Protein AF-A0A412EMS8-F1 (afdb_monomer)

Radius of gyration: 21.27 Å; Cα contacts (8 Å, |Δi|>4): 192; chains: 1; bounding box: 48×38×60 Å

Mean predicted aligned error: 9.01 Å

Structure (mmCIF, N/CA/C/O backbone):
data_AF-A0A412EMS8-F1
#
_entry.id   AF-A0A412EMS8-F1
#
loop_
_atom_site.group_PDB
_atom_site.id
_atom_site.type_symbol
_atom_site.label_atom_id
_atom_site.label_alt_id
_atom_site.label_comp_id
_atom_site.label_asym_id
_atom_site.label_entity_id
_atom_site.label_seq_id
_atom_site.pdbx_PDB_ins_code
_atom_site.Cartn_x
_atom_site.Cartn_y
_atom_site.Cartn_z
_atom_site.occupancy
_atom_site.B_iso_or_equiv
_atom_site.auth_seq_id
_atom_site.auth_comp_id
_atom_site.auth_asym_id
_atom_site.auth_atom_id
_atom_site.pdbx_PDB_model_num
ATOM 1 N N . MET A 1 1 ? 1.343 -10.129 -0.121 1.00 66.88 1 MET A N 1
ATOM 2 C CA . MET A 1 1 ? 2.026 -9.091 -0.927 1.00 66.88 1 MET A CA 1
ATOM 3 C C . MET A 1 1 ? 1.633 -9.319 -2.374 1.00 66.88 1 MET A C 1
ATOM 5 O O . MET A 1 1 ? 1.634 -10.471 -2.782 1.00 66.88 1 MET A O 1
ATOM 9 N N . ILE A 1 2 ? 1.224 -8.282 -3.105 1.00 82.44 2 ILE A N 1
ATOM 10 C CA . ILE A 1 2 ? 0.805 -8.421 -4.509 1.00 82.44 2 ILE A CA 1
ATOM 11 C C . ILE A 1 2 ? 2.055 -8.617 -5.365 1.00 82.44 2 ILE A C 1
ATOM 13 O O . ILE A 1 2 ? 2.922 -7.747 -5.360 1.00 82.44 2 ILE A O 1
ATOM 17 N N . ASP A 1 3 ? 2.147 -9.739 -6.074 1.00 87.00 3 ASP A N 1
ATOM 18 C CA . ASP A 1 3 ? 3.220 -9.989 -7.037 1.00 87.00 3 ASP A CA 1
ATOM 19 C C . ASP A 1 3 ? 2.964 -9.197 -8.324 1.00 87.00 3 ASP A C 1
ATOM 21 O O . ASP A 1 3 ? 1.885 -9.296 -8.911 1.00 87.00 3 ASP A O 1
ATOM 25 N N . PHE A 1 4 ? 3.940 -8.396 -8.752 1.00 91.31 4 PHE A N 1
ATOM 26 C CA . PHE A 1 4 ? 3.849 -7.610 -9.987 1.00 91.31 4 PHE A CA 1
ATOM 27 C C . PHE A 1 4 ? 4.306 -8.368 -11.231 1.00 91.31 4 PHE A C 1
ATOM 29 O O . PHE A 1 4 ? 4.101 -7.887 -12.339 1.00 91.31 4 PHE A O 1
ATOM 36 N N . THR A 1 5 ? 4.920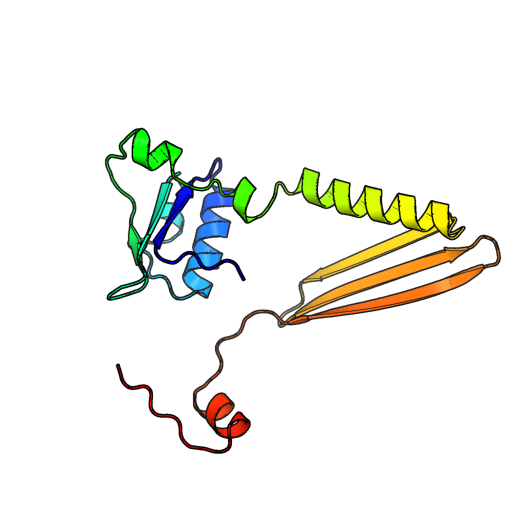 -9.537 -11.078 1.00 90.38 5 THR A N 1
ATOM 37 C CA . THR A 1 5 ? 5.538 -10.276 -12.180 1.00 90.38 5 THR A CA 1
ATOM 38 C C . THR A 1 5 ? 4.563 -10.521 -13.334 1.00 90.38 5 THR A C 1
ATOM 40 O O . THR A 1 5 ? 3.473 -11.056 -13.142 1.00 90.38 5 THR A O 1
ATOM 43 N N . ASN A 1 6 ? 4.974 -10.132 -14.545 1.00 90.69 6 ASN A N 1
ATOM 44 C CA . ASN A 1 6 ? 4.220 -10.277 -15.794 1.00 90.69 6 ASN A CA 1
ATOM 45 C C . ASN A 1 6 ? 2.866 -9.543 -15.810 1.00 90.69 6 ASN A C 1
ATOM 47 O O . ASN A 1 6 ? 1.960 -9.928 -16.548 1.00 90.69 6 ASN A O 1
ATOM 51 N N . LYS A 1 7 ? 2.722 -8.473 -15.017 1.00 93.25 7 LYS A N 1
ATOM 52 C CA . LYS A 1 7 ? 1.537 -7.604 -15.013 1.00 93.25 7 LYS A CA 1
ATOM 53 C C . LYS A 1 7 ? 1.819 -6.268 -15.697 1.00 93.25 7 LYS A C 1
ATOM 55 O O . LYS A 1 7 ? 2.936 -5.751 -15.669 1.00 93.25 7 LYS A O 1
ATOM 60 N N . ALA A 1 8 ? 0.774 -5.689 -16.278 1.00 94.75 8 ALA A N 1
ATOM 61 C CA . ALA A 1 8 ? 0.735 -4.285 -16.662 1.00 94.75 8 ALA A CA 1
ATOM 62 C C . ALA A 1 8 ? -0.122 -3.527 -15.647 1.00 94.75 8 ALA A C 1
ATOM 64 O O . ALA A 1 8 ? -1.221 -3.980 -15.320 1.00 94.75 8 ALA A O 1
ATOM 65 N N . ILE A 1 9 ? 0.395 -2.415 -15.129 1.00 96.19 9 ILE A N 1
ATOM 66 C CA . ILE A 1 9 ? -0.278 -1.610 -14.110 1.00 96.19 9 ILE A CA 1
ATOM 67 C C . ILE A 1 9 ? -0.401 -0.173 -14.599 1.00 96.19 9 ILE A C 1
ATOM 69 O O . ILE A 1 9 ? 0.584 0.410 -15.064 1.00 96.19 9 ILE A O 1
ATOM 73 N N . THR A 1 10 ? -1.598 0.394 -14.470 1.00 95.69 10 THR A N 1
ATOM 74 C CA . THR A 1 10 ? -1.869 1.801 -14.774 1.00 95.69 10 THR A CA 1
ATOM 75 C C . THR A 1 10 ? -2.037 2.633 -13.513 1.00 95.69 10 THR A C 1
ATOM 77 O O . THR A 1 10 ? -2.531 2.157 -12.493 1.00 95.69 10 THR A O 1
ATOM 80 N N . THR A 1 11 ? -1.620 3.893 -13.576 1.00 95.00 11 THR A N 1
ATOM 81 C CA . THR A 1 11 ? -1.758 4.866 -12.486 1.00 95.00 11 THR A CA 1
ATOM 82 C C . THR A 1 11 ? -2.475 6.114 -12.989 1.00 95.00 11 THR A C 1
ATOM 84 O O . THR A 1 11 ? -2.458 6.420 -14.182 1.00 95.00 11 THR A O 1
ATOM 87 N N . LYS A 1 12 ? -3.119 6.845 -12.080 1.00 93.00 12 LYS A N 1
ATOM 88 C CA . LYS A 1 12 ? -3.873 8.077 -12.361 1.00 93.00 12 LYS A CA 1
ATOM 89 C C . LYS A 1 12 ? -3.136 9.338 -11.914 1.00 93.00 12 LYS A C 1
ATOM 91 O O . LYS A 1 12 ? -3.434 10.423 -12.407 1.00 93.00 12 LYS A O 1
ATOM 96 N N . SER A 1 13 ? -2.173 9.214 -11.002 1.00 93.75 13 SER A N 1
ATOM 97 C CA . SER A 1 13 ? -1.432 10.344 -10.435 1.00 93.75 13 SER A CA 1
ATOM 98 C C . SER A 1 13 ? 0.047 10.026 -10.231 1.00 93.75 13 SER A C 1
ATOM 100 O O . SER A 1 13 ? 0.448 8.863 -10.170 1.00 93.75 13 SER A O 1
ATOM 102 N N . ASP A 1 14 ? 0.858 11.074 -10.076 1.00 94.69 14 ASP A N 1
ATOM 103 C CA . ASP A 1 14 ? 2.283 10.928 -9.759 1.00 94.69 14 ASP A CA 1
ATOM 104 C C . ASP A 1 14 ? 2.500 10.247 -8.402 1.00 94.69 14 ASP A C 1
ATOM 106 O O . ASP A 1 14 ? 3.450 9.483 -8.250 1.00 94.69 14 ASP A O 1
ATOM 110 N N . LEU A 1 15 ? 1.591 10.467 -7.444 1.00 91.81 15 LEU A N 1
ATOM 111 C CA . LEU A 1 15 ? 1.625 9.819 -6.133 1.00 91.81 15 LEU A CA 1
ATOM 112 C C . LEU A 1 15 ? 1.457 8.298 -6.255 1.00 91.81 15 LEU A C 1
ATOM 114 O O . LEU A 1 15 ? 2.208 7.544 -5.640 1.00 91.81 15 LEU A O 1
ATOM 118 N N . GLU A 1 16 ? 0.498 7.835 -7.061 1.00 93.88 16 GLU A N 1
ATOM 119 C CA . GLU A 1 16 ? 0.308 6.401 -7.316 1.00 93.88 16 GLU A CA 1
ATOM 120 C C . GLU A 1 16 ? 1.527 5.793 -8.014 1.00 93.88 16 GLU A C 1
ATOM 122 O O . GLU A 1 16 ? 1.992 4.722 -7.623 1.00 93.88 16 GLU A O 1
ATOM 127 N N . SER A 1 17 ? 2.086 6.493 -9.007 1.00 94.56 17 SER A N 1
ATOM 128 C CA . SER A 1 17 ? 3.309 6.063 -9.689 1.00 94.56 17 SER A CA 1
ATOM 129 C C . SER A 1 17 ? 4.491 5.951 -8.729 1.00 94.56 17 SER A C 1
ATOM 131 O O . SER A 1 17 ? 5.191 4.942 -8.740 1.00 94.56 17 SER A O 1
ATOM 133 N N . GLU A 1 18 ? 4.703 6.940 -7.863 1.00 94.50 18 GLU A N 1
ATOM 134 C CA . GLU A 1 18 ? 5.762 6.908 -6.851 1.00 94.50 18 GLU A CA 1
ATOM 135 C C . GLU A 1 18 ? 5.588 5.713 -5.899 1.00 94.50 18 GLU A C 1
ATOM 137 O O . GLU A 1 18 ? 6.517 4.932 -5.676 1.00 94.50 18 GLU A O 1
ATOM 142 N N . GLN A 1 19 ? 4.377 5.511 -5.373 1.00 92.25 19 GLN A N 1
ATOM 143 C CA . GLN A 1 19 ? 4.085 4.396 -4.471 1.00 92.25 19 GLN A CA 1
ATOM 144 C C . GLN A 1 19 ? 4.260 3.035 -5.154 1.00 92.25 19 GLN A C 1
ATOM 146 O O . GLN A 1 19 ? 4.814 2.111 -4.549 1.00 92.25 19 GLN A O 1
ATOM 151 N N . LEU A 1 20 ? 3.824 2.903 -6.408 1.00 94.69 20 LEU A N 1
ATOM 152 C CA . LEU A 1 20 ? 4.003 1.696 -7.206 1.00 94.69 20 LEU A CA 1
ATOM 153 C C . LEU A 1 20 ? 5.491 1.382 -7.412 1.00 94.69 20 LEU A C 1
ATOM 155 O O . LEU A 1 20 ? 5.916 0.250 -7.174 1.00 94.69 20 LEU A O 1
ATOM 159 N N . LEU A 1 21 ? 6.291 2.380 -7.799 1.00 93.56 21 LEU A N 1
ATOM 160 C CA . LEU A 1 21 ? 7.726 2.221 -8.047 1.00 93.56 21 LEU A CA 1
ATOM 161 C C . LEU A 1 21 ? 8.481 1.821 -6.773 1.00 93.56 21 LEU A C 1
ATOM 163 O O . LEU A 1 21 ? 9.273 0.879 -6.813 1.00 93.56 21 LEU A O 1
ATOM 167 N N . LYS A 1 22 ? 8.181 2.436 -5.622 1.00 91.19 22 LYS A N 1
ATOM 168 C CA . LYS A 1 22 ? 8.768 2.038 -4.327 1.00 91.19 22 LYS A CA 1
ATOM 169 C C . LYS A 1 22 ? 8.458 0.582 -3.981 1.00 91.19 22 LYS A C 1
ATOM 171 O O . LYS A 1 22 ? 9.351 -0.163 -3.572 1.00 91.19 22 LYS A O 1
ATOM 176 N N . LYS A 1 23 ? 7.208 0.145 -4.187 1.00 91.00 23 LYS A N 1
ATOM 177 C CA . LYS A 1 23 ? 6.802 -1.257 -3.976 1.00 91.00 23 LYS A CA 1
ATOM 178 C C . LYS A 1 23 ? 7.526 -2.200 -4.939 1.00 91.00 23 LYS A C 1
ATOM 180 O O . LYS A 1 23 ? 7.918 -3.290 -4.534 1.00 91.00 23 LYS A O 1
ATOM 185 N N . ALA A 1 24 ? 7.731 -1.786 -6.186 1.00 91.12 24 ALA A N 1
ATOM 186 C CA . ALA A 1 24 ? 8.426 -2.586 -7.184 1.00 91.12 24 ALA A CA 1
ATOM 187 C C . ALA A 1 24 ? 9.912 -2.768 -6.847 1.00 91.12 24 ALA A C 1
ATOM 189 O O . ALA A 1 24 ? 10.413 -3.893 -6.855 1.00 91.12 24 ALA A O 1
ATOM 190 N N . VAL A 1 25 ? 10.601 -1.690 -6.467 1.00 89.56 25 VAL A N 1
ATOM 191 C CA . VAL A 1 25 ? 12.002 -1.744 -6.020 1.00 89.56 25 VAL A CA 1
ATOM 192 C C . VAL A 1 25 ? 12.146 -2.646 -4.794 1.00 89.56 25 VAL A C 1
ATOM 194 O O . VAL A 1 25 ? 13.049 -3.481 -4.745 1.00 89.56 25 VAL A O 1
ATOM 197 N N . ALA A 1 26 ? 11.216 -2.559 -3.837 1.00 85.56 26 ALA A N 1
ATOM 198 C CA . ALA A 1 26 ? 11.199 -3.443 -2.671 1.00 85.56 26 ALA A CA 1
ATOM 199 C C . ALA A 1 26 ? 11.027 -4.933 -3.041 1.00 85.56 26 ALA A C 1
ATOM 201 O O . ALA A 1 26 ? 11.558 -5.797 -2.347 1.00 85.56 26 ALA A O 1
ATOM 202 N N . GLN A 1 27 ? 10.341 -5.241 -4.149 1.00 85.44 27 GLN A N 1
ATOM 203 C CA . GLN A 1 27 ? 10.207 -6.600 -4.701 1.00 85.44 27 GLN A CA 1
ATOM 204 C C . GLN A 1 27 ? 11.391 -7.043 -5.586 1.00 85.44 27 GLN A C 1
ATOM 206 O O . GLN A 1 27 ? 11.388 -8.170 -6.100 1.00 85.44 27 GLN A O 1
ATOM 211 N N . GLY A 1 28 ? 12.394 -6.178 -5.761 1.00 87.12 28 GLY A N 1
ATOM 212 C CA . GLY A 1 28 ? 13.610 -6.448 -6.526 1.00 87.12 28 GLY A CA 1
ATOM 213 C C . GLY A 1 28 ? 13.542 -6.073 -8.008 1.00 87.12 28 GLY A C 1
ATOM 214 O O . GLY A 1 28 ? 14.394 -6.526 -8.764 1.00 87.12 28 GLY A O 1
ATOM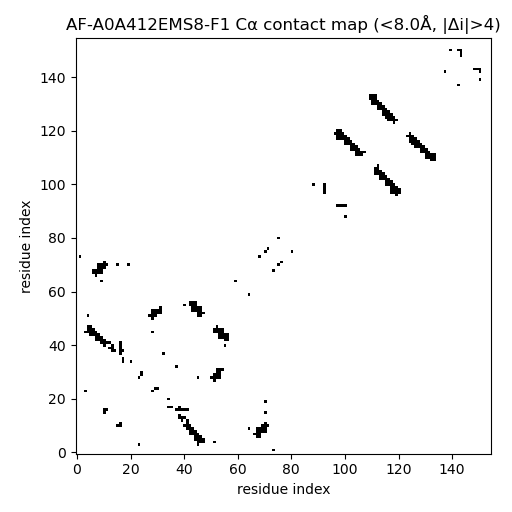 215 N N . PHE A 1 29 ? 12.556 -5.280 -8.443 1.00 91.19 29 PHE A N 1
ATOM 216 C CA . PHE A 1 29 ? 12.513 -4.789 -9.824 1.00 91.19 29 PHE A CA 1
ATOM 217 C C . PHE A 1 29 ? 13.532 -3.669 -10.056 1.00 91.19 29 PHE A C 1
ATOM 219 O O . PHE A 1 29 ? 13.566 -2.680 -9.322 1.00 91.19 29 PHE A O 1
ATOM 226 N N . GLY A 1 30 ? 14.331 -3.811 -11.114 1.00 89.56 30 GLY A N 1
ATOM 227 C CA . GLY A 1 30 ? 15.213 -2.761 -11.610 1.00 89.56 30 GLY A CA 1
ATOM 228 C C . GLY A 1 30 ? 14.433 -1.658 -12.328 1.00 89.56 30 GLY A C 1
ATOM 229 O O . GLY A 1 30 ? 13.551 -1.937 -13.147 1.00 89.56 30 GLY A O 1
ATOM 230 N N . LEU A 1 31 ? 14.773 -0.401 -12.031 1.00 91.62 31 LEU A N 1
ATOM 231 C CA . LEU A 1 31 ? 14.218 0.764 -12.718 1.00 91.62 31 LEU A CA 1
ATOM 232 C C . LEU A 1 31 ? 15.063 1.105 -13.959 1.00 91.62 31 LEU A C 1
ATOM 234 O O . LEU A 1 31 ? 16.286 1.186 -13.843 1.00 91.62 31 LEU A O 1
ATOM 238 N N . PRO A 1 32 ? 14.452 1.376 -15.128 1.00 87.75 32 PRO A N 1
ATOM 239 C CA . PRO A 1 32 ? 15.192 1.733 -16.345 1.00 87.75 32 PRO A CA 1
ATOM 240 C C . PRO A 1 32 ? 15.804 3.144 -16.293 1.00 87.75 32 PRO A C 1
ATOM 242 O O . PRO A 1 32 ? 16.734 3.453 -17.032 1.00 87.75 32 PRO A O 1
ATOM 245 N N . LYS A 1 33 ? 15.260 4.023 -15.444 1.00 88.12 33 LYS A N 1
ATOM 246 C CA . LYS A 1 33 ? 15.743 5.384 -15.166 1.00 88.12 33 LYS A CA 1
ATOM 247 C C . LYS A 1 33 ? 15.515 5.692 -13.685 1.00 88.12 33 LYS A C 1
ATOM 249 O O . LYS A 1 33 ? 14.842 4.933 -12.992 1.00 88.12 33 LYS A O 1
ATOM 254 N N . GLY A 1 34 ? 16.036 6.819 -13.201 1.00 86.69 34 GLY A N 1
ATOM 255 C CA . GLY A 1 34 ? 15.775 7.266 -11.830 1.00 86.69 34 GLY A CA 1
ATOM 256 C C . GLY A 1 34 ? 14.277 7.448 -11.548 1.00 86.69 34 GLY A C 1
ATOM 257 O O . GLY A 1 34 ? 13.542 7.920 -12.413 1.00 86.69 34 GLY A O 1
ATOM 258 N N . GLU A 1 35 ? 13.841 7.120 -10.328 1.00 86.50 35 GLU A N 1
ATOM 259 C CA . GLU A 1 35 ? 12.430 7.111 -9.896 1.00 86.50 35 GLU A CA 1
ATOM 260 C C . GLU A 1 35 ? 11.676 8.398 -10.267 1.00 86.50 35 GLU A C 1
ATOM 262 O O . GLU A 1 35 ? 10.613 8.342 -10.880 1.00 86.50 35 GLU A O 1
ATOM 267 N N . LYS A 1 36 ? 12.281 9.568 -10.019 1.00 88.81 36 LYS A N 1
ATOM 268 C CA . LYS A 1 36 ? 11.696 10.884 -10.342 1.00 88.81 36 LYS A CA 1
ATOM 269 C C . LYS A 1 36 ? 11.427 11.108 -11.830 1.00 88.81 36 LYS A C 1
ATOM 271 O O . LYS A 1 36 ? 10.548 11.886 -12.171 1.00 88.81 36 LYS A O 1
ATOM 276 N N . ALA A 1 37 ? 12.172 10.456 -12.719 1.00 90.50 37 ALA A N 1
ATOM 277 C CA . ALA A 1 37 ? 11.921 10.543 -14.156 1.00 90.50 37 ALA A CA 1
ATOM 278 C C . ALA A 1 37 ? 10.752 9.643 -14.589 1.00 90.50 37 ALA A C 1
ATOM 280 O O . ALA A 1 37 ? 10.242 9.784 -15.699 1.00 90.50 37 ALA A O 1
ATOM 281 N N . LEU A 1 38 ? 10.352 8.696 -13.734 1.00 91.81 38 LEU A N 1
ATOM 282 C CA . LEU A 1 38 ? 9.348 7.691 -14.048 1.00 91.81 38 LEU A CA 1
ATOM 283 C C . LEU A 1 38 ? 7.958 8.030 -13.498 1.00 91.81 38 LEU A C 1
ATOM 285 O O . LEU A 1 38 ? 6.983 7.552 -14.071 1.00 91.81 38 LEU A O 1
ATOM 289 N N . ILE A 1 39 ? 7.852 8.876 -12.464 1.00 93.25 39 ILE A N 1
ATOM 290 C CA . ILE A 1 39 ? 6.573 9.217 -11.809 1.00 93.25 39 ILE A CA 1
ATOM 291 C C . ILE A 1 39 ? 5.521 9.789 -12.767 1.00 93.25 39 ILE A C 1
ATOM 293 O O . ILE A 1 39 ? 4.340 9.501 -12.605 1.00 93.25 39 ILE A O 1
ATOM 297 N N . ALA A 1 40 ? 5.946 10.529 -13.797 1.00 92.44 40 ALA A N 1
ATOM 298 C CA . ALA A 1 40 ? 5.055 11.142 -14.783 1.00 92.44 40 ALA A CA 1
ATOM 299 C C . ALA A 1 40 ? 4.428 10.126 -15.758 1.00 92.44 40 ALA A C 1
ATOM 301 O O . ALA A 1 40 ? 3.491 10.456 -16.483 1.00 92.44 40 ALA A O 1
ATOM 302 N N . ASN A 1 41 ? 4.921 8.883 -15.783 1.00 93.19 41 ASN A N 1
ATOM 303 C CA . ASN A 1 41 ? 4.326 7.824 -16.592 1.00 93.19 41 ASN A CA 1
ATOM 304 C C . ASN A 1 41 ? 3.057 7.287 -15.923 1.00 93.19 41 ASN A C 1
ATOM 306 O O . ASN A 1 41 ? 2.856 7.430 -14.713 1.00 93.19 41 ASN A O 1
ATOM 310 N N . ARG A 1 42 ? 2.190 6.683 -16.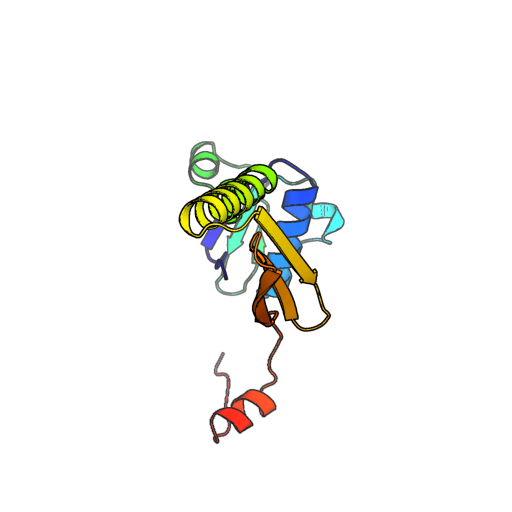738 1.00 93.81 42 ARG A N 1
ATOM 311 C CA . ARG A 1 42 ? 0.878 6.161 -16.318 1.00 93.81 42 ARG A CA 1
ATOM 312 C C . ARG A 1 42 ? 0.689 4.681 -16.604 1.00 93.81 42 ARG A C 1
ATOM 314 O O . ARG A 1 42 ? -0.354 4.131 -16.281 1.00 93.81 42 ARG A O 1
ATOM 321 N N . PHE A 1 43 ? 1.680 4.045 -17.219 1.00 95.19 43 PHE A N 1
ATOM 322 C CA . PHE A 1 43 ? 1.638 2.645 -17.605 1.00 95.19 43 PHE A CA 1
ATOM 323 C C . PHE A 1 43 ? 2.997 2.011 -17.337 1.00 95.19 43 PHE A C 1
ATOM 325 O O . PHE A 1 43 ? 4.027 2.502 -17.805 1.00 95.19 43 PHE A O 1
ATOM 332 N N . PHE A 1 44 ? 2.989 0.910 -16.596 1.00 95.12 44 PHE A N 1
ATOM 333 C CA . PHE A 1 44 ? 4.186 0.196 -16.177 1.00 95.12 44 PHE A CA 1
ATOM 334 C C . PHE A 1 44 ? 4.014 -1.287 -16.483 1.00 95.12 44 PHE A C 1
ATOM 336 O O . PHE A 1 44 ? 3.070 -1.918 -16.008 1.00 95.12 44 PHE A O 1
ATOM 343 N N . ARG A 1 45 ? 4.932 -1.856 -17.266 1.00 94.44 45 ARG A N 1
ATOM 344 C CA . ARG A 1 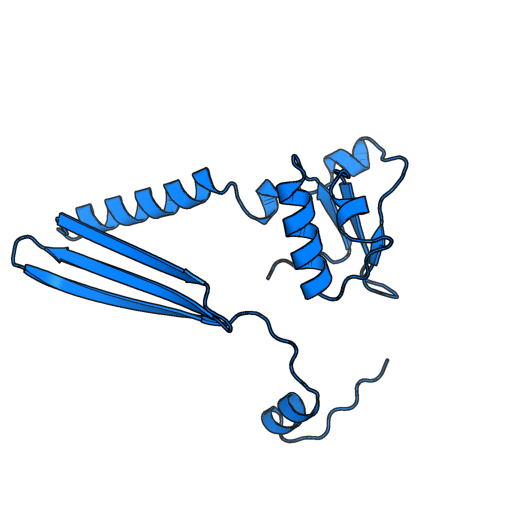45 ? 4.957 -3.292 -17.561 1.00 94.44 45 ARG A CA 1
ATOM 345 C C . ARG A 1 45 ? 6.060 -3.960 -16.759 1.00 94.44 45 ARG A C 1
ATOM 347 O O . ARG A 1 45 ? 7.228 -3.615 -16.899 1.00 94.44 45 ARG A O 1
ATOM 354 N N . PHE A 1 46 ? 5.689 -4.936 -15.949 1.00 94.00 46 PHE A N 1
ATOM 355 C CA . PHE A 1 46 ? 6.600 -5.667 -15.082 1.00 94.00 46 PHE A CA 1
ATOM 356 C C . PHE A 1 46 ? 6.958 -7.000 -15.727 1.00 94.00 46 PHE A C 1
ATOM 358 O O . PHE A 1 46 ? 6.077 -7.804 -16.019 1.00 94.00 46 PHE A O 1
ATOM 365 N N . ILE A 1 47 ? 8.248 -7.250 -15.935 1.00 91.94 47 ILE A N 1
ATOM 366 C CA . ILE A 1 47 ? 8.759 -8.504 -16.502 1.00 91.94 47 ILE A CA 1
ATOM 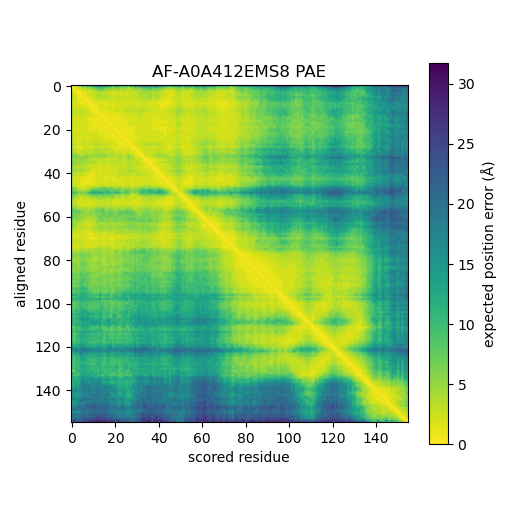367 C C . ILE A 1 47 ? 9.573 -9.216 -15.431 1.00 91.94 47 ILE A C 1
ATOM 369 O O . ILE A 1 47 ? 10.420 -8.585 -14.805 1.00 91.94 47 ILE A O 1
ATOM 373 N N . GLY A 1 48 ? 9.314 -10.508 -15.212 1.00 85.31 48 GLY A N 1
ATOM 374 C CA . GLY A 1 48 ? 10.033 -11.309 -14.212 1.00 85.31 48 GLY A CA 1
ATOM 375 C C . GLY A 1 48 ? 11.261 -12.064 -14.721 1.00 85.31 48 GLY A C 1
ATOM 376 O O . GLY A 1 48 ? 12.098 -12.446 -13.909 1.00 85.31 48 GLY A O 1
ATOM 377 N N . THR A 1 49 ? 11.377 -12.292 -16.033 1.00 78.81 49 THR A N 1
ATOM 378 C CA . THR A 1 49 ? 12.373 -13.201 -16.631 1.00 78.81 49 THR A CA 1
ATOM 379 C C . THR A 1 49 ? 13.030 -12.551 -17.855 1.00 78.81 49 THR A C 1
ATOM 381 O O . THR A 1 49 ? 12.314 -11.944 -18.653 1.00 78.81 49 THR A O 1
ATOM 384 N N . PRO A 1 50 ? 14.360 -12.661 -18.056 1.00 74.69 50 PRO A N 1
ATOM 385 C CA . PRO A 1 50 ? 15.361 -13.304 -17.188 1.00 74.69 50 PRO A CA 1
ATOM 386 C C . PRO A 1 50 ? 15.698 -12.496 -15.923 1.00 74.69 50 PRO A C 1
ATOM 388 O O . PRO A 1 50 ? 16.235 -13.053 -14.973 1.00 74.69 50 PRO A O 1
ATOM 391 N N . TYR A 1 51 ? 15.332 -11.212 -15.877 1.00 80.88 51 TYR A N 1
ATOM 392 C CA . TYR A 1 51 ? 15.532 -10.337 -14.721 1.00 80.88 51 TYR A CA 1
ATOM 393 C C . TYR A 1 51 ? 14.266 -9.536 -14.428 1.00 80.88 51 TYR A C 1
ATOM 395 O O . TYR A 1 51 ? 13.551 -9.138 -15.352 1.00 80.88 51 TYR A O 1
ATOM 403 N N . LYS A 1 52 ? 14.019 -9.253 -13.143 1.00 89.94 52 LYS A N 1
ATOM 404 C CA . LYS A 1 52 ? 12.926 -8.375 -12.715 1.00 89.94 52 LYS A CA 1
ATOM 405 C C . LYS A 1 52 ? 13.184 -6.944 -13.181 1.00 89.94 52 LYS A C 1
ATOM 407 O O . LYS A 1 52 ? 14.039 -6.254 -12.629 1.00 89.94 52 LYS A O 1
ATOM 412 N N . GLN A 1 53 ? 12.423 -6.481 -14.165 1.00 92.00 53 GLN A N 1
ATOM 413 C CA . GLN A 1 53 ? 12.559 -5.139 -14.733 1.00 92.00 53 GLN A CA 1
ATOM 414 C C . GLN A 1 53 ? 11.208 -4.480 -14.999 1.00 92.00 53 GLN A C 1
ATOM 416 O O . GLN A 1 53 ? 10.198 -5.156 -15.214 1.00 92.00 53 GLN A O 1
ATOM 421 N N . ILE A 1 54 ? 11.212 -3.148 -15.000 1.00 93.00 54 ILE A N 1
ATOM 422 C CA . ILE A 1 54 ? 10.062 -2.333 -15.388 1.00 93.00 54 ILE A CA 1
ATOM 423 C C . ILE A 1 54 ? 10.304 -1.775 -16.788 1.00 93.00 54 ILE A C 1
ATOM 425 O O . ILE A 1 54 ? 11.294 -1.087 -17.029 1.00 93.00 54 ILE A O 1
ATOM 429 N N . LEU A 1 55 ? 9.378 -2.037 -17.704 1.00 92.06 55 LEU A N 1
ATOM 430 C CA . LEU A 1 55 ? 9.334 -1.412 -19.016 1.00 92.06 55 LEU A CA 1
ATOM 431 C C . LEU A 1 55 ? 8.297 -0.295 -19.041 1.00 92.06 55 LEU A C 1
ATOM 433 O O . LEU A 1 55 ? 7.192 -0.433 -18.512 1.00 92.06 55 LEU A O 1
ATOM 437 N N . ILE A 1 56 ? 8.657 0.785 -19.729 1.00 91.75 56 ILE A N 1
ATOM 438 C CA . ILE A 1 56 ? 7.761 1.895 -20.044 1.00 91.75 56 ILE A CA 1
ATOM 439 C C . ILE A 1 56 ? 7.676 1.988 -21.568 1.00 91.75 56 ILE A C 1
ATOM 441 O O . ILE A 1 56 ? 8.574 2.560 -22.193 1.00 91.75 56 ILE A O 1
ATOM 445 N N . PRO A 1 57 ? 6.659 1.361 -22.182 1.00 86.50 57 PRO A N 1
ATOM 446 C CA . PRO A 1 57 ? 6.473 1.410 -23.625 1.00 86.50 57 PRO A CA 1
ATOM 447 C C . PRO A 1 57 ? 6.232 2.848 -24.095 1.00 86.50 57 PRO A C 1
ATOM 449 O O . PRO A 1 57 ? 5.458 3.581 -23.486 1.00 86.50 57 PRO A O 1
ATOM 452 N N . ALA A 1 58 ? 6.876 3.243 -25.195 1.00 82.88 58 ALA A N 1
ATOM 453 C CA . ALA A 1 58 ? 6.636 4.544 -25.826 1.00 82.88 58 ALA A CA 1
ATOM 454 C C . ALA A 1 58 ? 5.275 4.600 -26.543 1.00 82.88 58 ALA A C 1
ATOM 456 O O . ALA A 1 58 ? 4.687 5.667 -26.693 1.00 82.88 58 ALA A O 1
ATOM 457 N N . THR A 1 59 ? 4.781 3.442 -26.980 1.00 85.06 59 THR A N 1
ATOM 458 C CA . THR A 1 59 ? 3.488 3.253 -27.635 1.00 85.06 59 THR A CA 1
ATOM 459 C C . THR A 1 59 ? 2.777 2.074 -26.982 1.00 85.06 59 THR A C 1
ATOM 461 O O . THR A 1 59 ? 3.393 1.049 -26.692 1.00 85.06 59 THR A O 1
ATOM 464 N N . ILE A 1 60 ? 1.488 2.245 -26.697 1.00 87.88 60 ILE A N 1
ATOM 465 C CA . ILE A 1 60 ? 0.649 1.257 -26.011 1.00 87.88 60 ILE A CA 1
ATOM 466 C C . ILE A 1 60 ? -0.595 1.075 -26.872 1.00 87.88 60 ILE A C 1
ATOM 468 O O . ILE A 1 60 ? -1.245 2.058 -27.237 1.00 87.88 60 ILE A O 1
ATOM 472 N N . SER A 1 61 ? -0.912 -0.165 -27.240 1.00 88.25 61 SER A N 1
ATOM 473 C CA . SER A 1 61 ? -2.164 -0.439 -27.946 1.00 88.25 61 SER A CA 1
ATOM 474 C C . SER A 1 61 ? -3.359 -0.284 -27.000 1.00 88.25 61 SER A C 1
ATOM 476 O O . SER A 1 61 ? -3.237 -0.480 -25.792 1.00 88.25 61 SER A O 1
ATOM 478 N N . HIS A 1 62 ? -4.539 0.034 -27.539 1.00 84.50 62 HIS A N 1
ATOM 479 C CA . HIS A 1 62 ? -5.751 0.157 -26.715 1.00 84.50 62 HIS A CA 1
ATOM 480 C C . HIS A 1 62 ? -6.061 -1.162 -25.989 1.00 84.50 62 HIS A C 1
ATOM 482 O O . HIS A 1 62 ? -6.341 -1.158 -24.798 1.00 84.50 62 HIS A O 1
ATOM 488 N N . ALA A 1 63 ? -5.872 -2.297 -26.670 1.00 87.12 63 ALA A N 1
ATOM 489 C CA . ALA A 1 63 ? -6.058 -3.621 -26.083 1.00 87.12 63 ALA A CA 1
ATOM 490 C C . ALA A 1 63 ? -5.123 -3.893 -24.888 1.00 87.12 63 ALA A C 1
ATOM 492 O O . ALA A 1 63 ? -5.550 -4.474 -23.894 1.00 87.12 63 ALA A O 1
ATOM 493 N N . GLU A 1 64 ? -3.856 -3.472 -24.957 1.00 85.50 64 GLU A N 1
ATOM 494 C CA . GLU A 1 64 ? -2.920 -3.612 -23.830 1.00 85.50 64 GLU A CA 1
ATOM 495 C C . GLU A 1 64 ? -3.268 -2.685 -22.666 1.00 85.50 64 GLU A C 1
ATOM 497 O O . GLU A 1 64 ? -3.006 -3.030 -21.514 1.00 85.50 64 GLU A O 1
ATOM 502 N N . PHE A 1 65 ? -3.831 -1.512 -22.958 1.00 87.31 65 PHE A N 1
ATOM 503 C CA . PHE A 1 65 ? -4.286 -0.581 -21.935 1.00 87.31 65 PHE A CA 1
ATOM 504 C C . PHE A 1 65 ? -5.519 -1.118 -21.200 1.00 87.31 65 PHE A C 1
ATOM 506 O O . PHE A 1 65 ? -5.540 -1.104 -19.973 1.00 87.31 65 PHE A O 1
ATOM 513 N N . ASP A 1 66 ? -6.486 -1.673 -21.931 1.00 86.38 66 ASP A N 1
ATOM 514 C CA . ASP A 1 66 ? -7.716 -2.244 -21.367 1.00 86.38 66 ASP A CA 1
ATOM 515 C C . ASP A 1 66 ? -7.459 -3.503 -20.523 1.00 86.38 66 ASP A C 1
ATOM 517 O O . ASP A 1 66 ? -8.191 -3.790 -19.579 1.00 86.38 66 ASP A O 1
ATOM 521 N N . GLN A 1 67 ? -6.407 -4.261 -20.842 1.00 89.38 67 GLN A N 1
ATOM 522 C CA . GLN A 1 67 ? -5.988 -5.435 -20.066 1.00 89.38 67 GLN A CA 1
ATOM 523 C C . GLN A 1 67 ? -5.128 -5.082 -18.845 1.00 89.38 67 GLN A C 1
ATOM 525 O O . GLN A 1 67 ? -4.849 -5.955 -18.017 1.00 89.38 67 GLN A O 1
ATOM 530 N N . ALA A 1 68 ? -4.658 -3.838 -18.736 1.00 92.62 68 ALA A N 1
ATOM 531 C CA . ALA A 1 68 ? -3.841 -3.421 -17.611 1.00 92.62 68 ALA A CA 1
ATOM 532 C C . ALA A 1 68 ? -4.690 -3.233 -16.353 1.00 92.62 68 ALA A C 1
ATOM 534 O O . ALA A 1 68 ? -5.824 -2.765 -16.388 1.00 92.62 68 ALA A O 1
ATOM 535 N N . ILE A 1 69 ? -4.107 -3.586 -15.214 1.00 94.88 69 ILE A N 1
ATOM 536 C CA . ILE A 1 69 ? -4.781 -3.501 -13.923 1.00 94.88 69 ILE A CA 1
ATOM 537 C C . ILE A 1 69 ? -4.550 -2.099 -13.366 1.00 94.88 69 ILE A C 1
ATOM 539 O O . ILE A 1 69 ? -3.405 -1.643 -13.318 1.00 94.88 69 ILE A O 1
ATOM 543 N N . SER A 1 70 ? -5.593 -1.404 -12.918 1.00 93.69 70 SER A N 1
ATOM 544 C CA . SER A 1 70 ? -5.377 -0.093 -12.310 1.00 93.69 70 SER A CA 1
ATOM 545 C C . SER A 1 70 ? -4.746 -0.217 -10.921 1.00 93.69 70 SER A C 1
ATOM 547 O O . SER A 1 70 ? -4.958 -1.188 -10.190 1.00 93.69 70 SER A O 1
ATOM 549 N N . TYR A 1 71 ? -3.965 0.787 -10.529 1.00 93.50 71 TYR A N 1
ATOM 550 C CA . TYR A 1 71 ? -3.395 0.881 -9.187 1.00 93.50 71 TYR A CA 1
ATOM 551 C C . TYR A 1 71 ? -4.481 0.793 -8.108 1.00 93.50 71 TYR A C 1
ATOM 553 O O . TYR A 1 71 ? -4.321 0.072 -7.124 1.00 93.50 71 TYR A O 1
ATOM 561 N N . THR A 1 72 ? -5.607 1.477 -8.322 1.00 90.69 72 THR A N 1
ATOM 562 C CA . THR A 1 72 ? -6.756 1.457 -7.413 1.00 90.69 72 THR A CA 1
ATOM 563 C C . THR A 1 72 ? -7.363 0.057 -7.285 1.00 90.69 72 THR A C 1
ATOM 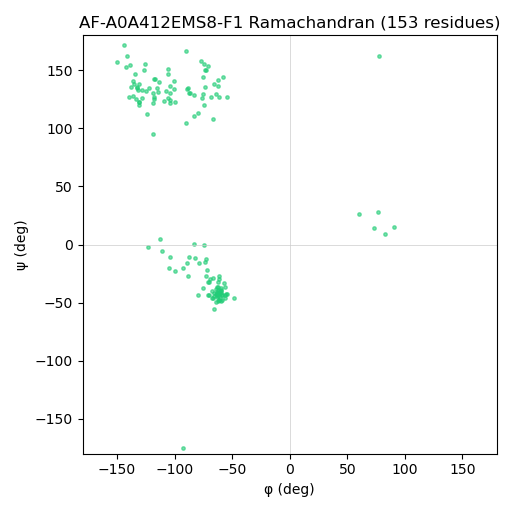565 O O . THR A 1 72 ? -7.742 -0.329 -6.185 1.00 90.69 72 THR A O 1
ATOM 568 N N . ASP A 1 73 ? -7.404 -0.740 -8.356 1.00 90.62 73 ASP A N 1
ATOM 569 C CA . ASP A 1 73 ? -7.915 -2.120 -8.282 1.00 90.62 73 ASP A CA 1
ATOM 570 C C . ASP A 1 73 ? -6.981 -3.040 -7.485 1.00 90.62 73 ASP A C 1
ATOM 572 O O . ASP A 1 73 ? -7.430 -3.993 -6.850 1.00 90.62 73 ASP A O 1
ATOM 576 N N . LEU A 1 74 ? -5.673 -2.760 -7.497 1.00 90.00 74 LEU A N 1
ATOM 577 C CA . LEU A 1 74 ? -4.687 -3.531 -6.740 1.00 90.00 74 LEU A CA 1
ATOM 578 C C . LEU A 1 74 ? -4.646 -3.148 -5.262 1.00 90.00 74 LEU A C 1
ATOM 580 O O . LEU A 1 74 ? -4.529 -4.023 -4.407 1.00 90.00 74 LEU A O 1
ATOM 584 N N . PHE A 1 75 ? -4.681 -1.853 -4.955 1.00 89.12 75 PHE A N 1
ATOM 585 C CA . PHE A 1 75 ? -4.403 -1.351 -3.606 1.00 89.12 75 PHE A CA 1
ATOM 586 C C . PHE A 1 75 ? -5.617 -0.769 -2.888 1.00 89.12 75 PHE A C 1
ATOM 588 O O . PHE A 1 75 ? -5.516 -0.457 -1.703 1.00 89.12 75 PHE A O 1
ATOM 595 N N . GLY A 1 76 ? -6.749 -0.665 -3.578 1.00 89.06 76 GLY A N 1
ATOM 596 C CA . GLY A 1 76 ? -7.922 0.046 -3.100 1.00 89.06 76 GLY A CA 1
ATOM 597 C C . GLY A 1 76 ? -7.772 1.560 -3.232 1.00 89.06 76 GLY A C 1
ATOM 598 O O . GLY A 1 76 ? -6.677 2.110 -3.380 1.00 89.06 76 GLY A O 1
ATOM 599 N N . ASP A 1 77 ? -8.910 2.240 -3.175 1.00 87.69 77 ASP A N 1
ATOM 600 C CA . ASP A 1 77 ? -8.958 3.688 -3.013 1.00 87.69 77 ASP A CA 1
ATOM 601 C C . ASP A 1 77 ? -8.816 4.042 -1.517 1.00 87.69 77 ASP A C 1
ATOM 603 O O . ASP A 1 77 ? -9.562 3.488 -0.704 1.00 87.69 77 ASP A O 1
ATOM 607 N N . PRO A 1 78 ? -7.899 4.949 -1.124 1.00 84.62 78 PRO A N 1
ATOM 608 C CA . PRO A 1 78 ? -7.637 5.240 0.285 1.00 84.62 78 PRO A CA 1
ATOM 609 C C . PRO A 1 78 ? -8.874 5.664 1.085 1.00 84.62 78 PRO A C 1
ATOM 611 O O . PRO A 1 78 ? -9.055 5.212 2.217 1.00 84.62 78 PRO A O 1
ATOM 614 N N . GLU A 1 79 ? -9.732 6.515 0.516 1.00 87.88 79 GLU A N 1
ATOM 615 C CA . GLU A 1 79 ? -10.930 6.999 1.208 1.00 87.88 79 GLU A CA 1
ATOM 616 C C . GLU A 1 79 ? -11.970 5.883 1.342 1.00 87.88 79 GLU A C 1
ATOM 618 O O . GLU A 1 79 ? -12.553 5.683 2.410 1.00 87.88 79 GLU A O 1
ATOM 623 N N . THR A 1 80 ? -12.172 5.120 0.271 1.00 89.94 80 THR A N 1
ATOM 624 C CA . THR A 1 80 ? -13.108 3.997 0.232 1.00 89.94 80 THR A CA 1
ATOM 625 C C . THR A 1 80 ? -12.707 2.906 1.223 1.00 89.94 80 THR A C 1
ATOM 627 O O . THR A 1 80 ? -13.557 2.402 1.960 1.00 89.94 80 THR A O 1
ATOM 630 N N . GLU A 1 81 ? -11.421 2.556 1.288 1.00 89.75 81 GLU A N 1
ATOM 631 C CA . GLU A 1 81 ? -10.912 1.582 2.257 1.00 89.75 81 GLU A CA 1
ATOM 632 C C . GLU A 1 81 ? -11.039 2.096 3.697 1.00 89.75 81 GLU A C 1
ATOM 634 O O . GLU A 1 81 ? -11.505 1.363 4.573 1.00 89.75 81 GLU A O 1
ATOM 639 N N . LEU A 1 82 ? -10.735 3.376 3.951 1.00 89.25 82 LEU A N 1
ATOM 640 C CA . LEU A 1 82 ? -10.931 3.970 5.275 1.00 89.25 82 LEU A CA 1
ATOM 641 C C . LEU A 1 82 ? -12.409 3.949 5.691 1.00 89.25 82 LEU A C 1
ATOM 643 O O . LEU A 1 82 ? -12.730 3.606 6.831 1.00 89.25 82 LEU A O 1
ATOM 647 N N . ARG A 1 83 ? -13.324 4.245 4.764 1.00 93.94 83 ARG A N 1
ATOM 648 C CA . ARG A 1 83 ? -14.767 4.200 5.019 1.00 93.94 83 ARG A CA 1
ATOM 649 C C . ARG A 1 83 ? -15.238 2.792 5.378 1.00 93.94 83 ARG A C 1
ATOM 651 O O . ARG A 1 83 ? -15.994 2.645 6.331 1.00 93.94 83 ARG A O 1
ATOM 658 N N . LYS A 1 84 ? -14.744 1.750 4.698 1.00 93.12 84 LYS A N 1
ATOM 659 C CA . LYS A 1 84 ? -15.051 0.347 5.046 1.00 93.12 84 LYS A CA 1
ATOM 660 C C . LYS A 1 84 ? -14.618 -0.007 6.470 1.00 93.12 84 LYS A C 1
ATOM 662 O O . LYS A 1 84 ? -15.342 -0.727 7.164 1.00 93.12 84 LYS A O 1
ATOM 667 N N . ILE A 1 85 ? -13.458 0.491 6.909 1.00 91.75 85 ILE A N 1
ATOM 668 C CA . ILE A 1 85 ? -12.964 0.292 8.280 1.00 91.75 85 ILE A CA 1
ATOM 669 C C . ILE A 1 85 ? -13.915 0.959 9.276 1.00 91.75 85 ILE A C 1
ATOM 671 O O . ILE A 1 85 ? -14.352 0.305 10.224 1.00 91.75 85 ILE A O 1
ATOM 675 N N . VAL A 1 86 ? -14.278 2.224 9.039 1.00 92.88 86 VAL A N 1
ATOM 676 C CA . VAL A 1 86 ? -15.205 2.975 9.900 1.00 92.88 86 VAL A CA 1
ATOM 677 C C . VAL A 1 86 ? -16.578 2.306 9.948 1.00 92.88 86 VAL A C 1
ATOM 679 O O . VAL A 1 86 ? -17.085 2.049 11.035 1.00 92.88 86 VAL A O 1
ATOM 682 N N . ASP A 1 87 ? -17.146 1.927 8.805 1.00 95.12 87 ASP A N 1
ATOM 683 C CA . ASP A 1 87 ? -18.445 1.252 8.736 1.00 95.12 87 ASP A CA 1
ATOM 684 C C . ASP A 1 87 ? -18.450 -0.062 9.526 1.00 95.12 87 ASP A C 1
ATOM 686 O O . ASP A 1 87 ? -19.401 -0.363 10.254 1.00 95.12 87 ASP A O 1
ATOM 690 N N . SER A 1 88 ? -17.380 -0.850 9.399 1.00 94.31 88 SER A N 1
ATOM 691 C CA . SER A 1 88 ? -17.229 -2.115 10.125 1.00 94.31 88 SER A CA 1
ATOM 692 C C . SER A 1 88 ? -17.114 -1.878 11.632 1.00 94.31 88 SER A C 1
ATOM 694 O 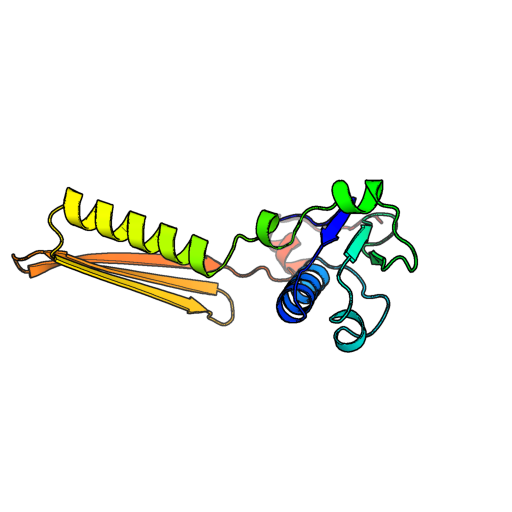O . SER A 1 88 ? -17.803 -2.536 12.413 1.00 94.31 88 SER A O 1
ATOM 696 N N . ALA A 1 89 ? -16.307 -0.894 12.034 1.00 92.81 89 ALA A N 1
ATOM 697 C CA . ALA A 1 89 ? -16.149 -0.459 13.416 1.00 92.81 89 ALA A CA 1
ATOM 698 C C . ALA A 1 89 ? -17.482 0.011 14.028 1.00 92.81 89 ALA A C 1
ATOM 700 O O . ALA A 1 89 ? -17.866 -0.450 15.101 1.00 92.81 89 ALA A O 1
ATOM 701 N N . THR A 1 90 ? -18.242 0.856 13.326 1.00 93.00 90 THR A N 1
ATOM 702 C CA . THR A 1 90 ? -19.543 1.357 13.793 1.00 93.00 90 THR A CA 1
ATOM 703 C C . THR A 1 90 ? -20.573 0.238 13.937 1.00 93.00 90 THR A C 1
ATOM 705 O O . THR A 1 90 ? -21.292 0.190 14.938 1.00 93.00 90 THR A O 1
ATOM 708 N N . ARG A 1 91 ? -20.643 -0.694 12.974 1.00 94.06 91 ARG A N 1
ATOM 709 C CA . ARG A 1 91 ? -21.537 -1.863 13.074 1.00 94.06 91 ARG A CA 1
ATOM 710 C C . ARG A 1 91 ? -21.182 -2.740 14.269 1.00 94.06 91 ARG A C 1
ATOM 712 O O . ARG A 1 91 ? -22.086 -3.168 14.982 1.00 94.06 91 ARG A O 1
ATOM 719 N N . TRP A 1 92 ? -19.891 -2.977 14.497 1.00 93.75 92 TRP A N 1
ATOM 720 C CA . TRP A 1 92 ? -19.409 -3.746 15.641 1.00 93.75 92 TRP A CA 1
ATOM 721 C C . TRP A 1 92 ? -19.781 -3.068 16.969 1.00 93.75 92 TRP A C 1
ATOM 723 O O . TRP A 1 92 ? -20.402 -3.706 17.816 1.00 93.75 92 TRP A O 1
ATOM 733 N N . CYS A 1 93 ? -19.537 -1.761 17.122 1.00 92.44 93 CYS A N 1
ATOM 734 C CA . CYS A 1 93 ? -19.942 -1.018 18.323 1.00 92.44 93 CYS A CA 1
ATOM 735 C C . CY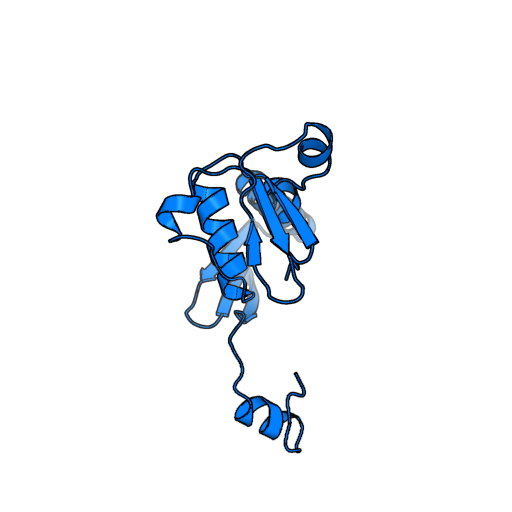S A 1 93 ? -21.444 -1.130 18.602 1.00 92.44 93 CYS A C 1
ATOM 737 O O . CYS A 1 93 ? -21.844 -1.426 19.728 1.00 92.44 93 CYS A O 1
ATOM 739 N N . ARG A 1 94 ? -22.275 -0.961 17.564 1.00 91.94 94 ARG A N 1
ATOM 740 C CA . ARG A 1 94 ? -23.734 -1.090 17.671 1.00 91.94 94 ARG A CA 1
ATOM 741 C C . ARG A 1 94 ? -24.169 -2.497 18.090 1.00 91.94 94 ARG A C 1
ATOM 743 O O . ARG A 1 94 ? -25.127 -2.621 18.845 1.00 91.94 94 ARG A O 1
ATOM 750 N N . ALA A 1 95 ? -23.508 -3.539 17.588 1.00 93.38 95 ALA A N 1
ATOM 751 C CA . ALA A 1 95 ? -23.866 -4.927 17.876 1.00 93.38 95 ALA A CA 1
ATOM 752 C C . ALA A 1 95 ? -23.534 -5.349 19.318 1.00 93.38 95 ALA A C 1
ATOM 754 O O . ALA A 1 95 ? -24.257 -6.164 19.885 1.00 93.38 95 ALA A O 1
ATOM 755 N N . TYR A 1 96 ? -22.470 -4.792 19.904 1.00 91.38 96 TYR A N 1
ATOM 756 C CA . TYR A 1 96 ? -21.955 -5.202 21.218 1.00 91.38 96 TYR A CA 1
ATOM 757 C C . TYR A 1 96 ? -22.103 -4.141 22.323 1.00 91.38 96 TYR A C 1
ATOM 759 O O . TYR A 1 96 ? -21.644 -4.359 23.440 1.00 91.38 96 TYR A O 1
ATOM 767 N N . GLY A 1 97 ? -22.757 -3.007 22.045 1.00 89.12 97 GLY A N 1
ATOM 768 C CA . GLY A 1 97 ? -23.074 -1.990 23.057 1.00 89.12 97 GLY A CA 1
ATOM 769 C C . GLY A 1 97 ? -21.895 -1.100 23.467 1.00 89.12 97 GLY A C 1
ATOM 770 O O . GLY A 1 97 ? -21.859 -0.606 24.594 1.00 89.12 97 GLY A O 1
ATOM 771 N N . TYR A 1 98 ? -20.925 -0.888 22.575 1.00 91.31 98 TYR A N 1
ATOM 772 C CA . TYR A 1 98 ? -19.824 0.049 22.819 1.00 91.31 98 TYR A CA 1
ATOM 773 C C . TYR A 1 98 ? -20.216 1.465 22.396 1.00 91.31 98 TYR A C 1
ATOM 775 O O . TYR A 1 98 ? -20.666 1.688 21.273 1.00 91.31 98 TYR A O 1
ATOM 783 N N . GLU A 1 99 ? -20.001 2.434 23.283 1.00 89.50 99 GLU A N 1
ATOM 784 C CA . GLU A 1 99 ? -20.305 3.849 23.029 1.00 89.50 99 GLU A CA 1
ATOM 785 C C . GLU A 1 99 ? -19.132 4.577 22.372 1.00 89.50 99 GLU A C 1
ATOM 787 O O . GLU A 1 99 ? -19.311 5.558 21.653 1.00 89.50 99 GLU A O 1
ATOM 792 N N . HIS A 1 100 ? -17.915 4.091 22.618 1.00 88.88 100 HIS A N 1
ATOM 793 C CA . HIS A 1 100 ? -16.700 4.685 22.089 1.00 88.88 100 HIS A CA 1
ATOM 794 C C . HIS A 1 100 ? -15.730 3.609 21.608 1.00 88.88 100 HIS A C 1
ATOM 796 O O . HIS A 1 100 ? -15.483 2.628 22.310 1.00 88.88 100 HIS A O 1
ATOM 802 N N . LEU A 1 101 ? -15.146 3.829 20.429 1.00 91.06 101 LEU A N 1
ATOM 803 C CA . LEU A 1 101 ? -14.087 3.009 19.854 1.00 91.06 101 LEU A CA 1
ATOM 804 C C . LEU A 1 101 ? -13.017 3.923 19.260 1.00 91.06 101 LEU A C 1
ATOM 806 O O . LEU A 1 101 ? -13.315 4.796 18.448 1.00 91.06 101 LEU A O 1
ATOM 810 N N . SER A 1 102 ? -11.772 3.685 19.651 1.00 90.25 102 SER A N 1
ATOM 811 C CA . SER A 1 102 ? -10.586 4.326 19.094 1.00 90.25 102 SER A CA 1
ATOM 812 C C . SER A 1 102 ? -9.690 3.267 18.460 1.00 90.25 102 SER A C 1
ATOM 814 O O . SER A 1 102 ? -9.338 2.281 19.110 1.00 90.25 102 SER A O 1
ATOM 816 N N . ILE A 1 103 ? -9.313 3.475 17.199 1.00 89.88 103 ILE A N 1
ATOM 817 C CA . ILE A 1 103 ? -8.366 2.628 16.468 1.00 89.88 103 ILE A CA 1
ATOM 818 C C . ILE A 1 103 ? -7.158 3.483 16.100 1.00 89.88 103 ILE A C 1
ATOM 820 O O . ILE A 1 103 ? -7.293 4.521 15.458 1.00 89.88 103 ILE A O 1
ATOM 824 N N . PHE A 1 104 ? -5.975 3.024 16.488 1.00 88.44 104 PHE A N 1
ATOM 825 C CA . PHE A 1 104 ? -4.697 3.628 16.139 1.00 88.44 104 PHE A CA 1
ATOM 826 C C . PHE A 1 104 ? -3.912 2.647 15.286 1.00 88.44 104 PHE A C 1
ATOM 828 O O . PHE A 1 104 ? -3.808 1.477 15.646 1.00 88.44 104 PHE A O 1
ATOM 835 N N . ALA A 1 105 ? -3.322 3.122 14.197 1.00 89.50 105 ALA A N 1
ATOM 836 C CA . ALA A 1 105 ? -2.362 2.366 13.410 1.00 89.50 105 ALA A CA 1
ATOM 837 C C . ALA A 1 105 ? -1.145 3.254 13.163 1.00 89.50 105 ALA A C 1
ATOM 839 O O . ALA A 1 105 ? -1.276 4.357 12.640 1.00 89.50 105 ALA A O 1
ATOM 840 N N . ASN A 1 106 ? 0.029 2.782 13.572 1.00 89.31 106 ASN A N 1
ATOM 841 C CA . ASN A 1 106 ? 1.281 3.514 13.460 1.00 89.31 106 ASN A CA 1
ATOM 842 C C . ASN A 1 106 ? 2.285 2.710 12.646 1.00 89.31 106 ASN A C 1
ATOM 844 O O . ASN A 1 106 ? 2.496 1.515 12.884 1.00 89.31 106 ASN A O 1
ATOM 848 N N . GLU A 1 107 ? 2.945 3.394 11.720 1.00 86.31 107 GLU A N 1
ATOM 849 C CA . GLU A 1 107 ? 4.109 2.864 11.030 1.00 86.31 107 GLU A CA 1
ATOM 850 C C . GLU A 1 107 ? 5.344 2.996 11.932 1.00 86.31 107 GLU A C 1
ATOM 852 O O . GLU A 1 107 ? 5.793 4.096 12.242 1.00 86.31 107 GLU A O 1
ATOM 857 N N . GLY A 1 108 ? 5.889 1.862 12.374 1.00 85.06 108 GLY A N 1
ATOM 858 C CA . GLY A 1 108 ? 7.191 1.785 13.033 1.00 85.06 108 GLY A CA 1
ATOM 859 C C . GLY A 1 108 ? 8.313 1.501 12.033 1.00 85.06 108 GLY A C 1
ATOM 860 O O . GLY A 1 108 ? 8.080 1.417 10.828 1.00 85.06 108 GLY A O 1
ATOM 861 N N . ILE A 1 109 ? 9.538 1.314 12.528 1.00 80.88 109 ILE A N 1
ATOM 862 C CA . ILE A 1 109 ? 10.709 1.029 11.680 1.00 80.88 109 ILE A CA 1
ATOM 863 C C . ILE A 1 109 ? 10.551 -0.339 10.998 1.00 80.88 109 ILE A C 1
ATOM 865 O O . ILE A 1 109 ? 10.518 -0.409 9.772 1.00 80.88 109 ILE A O 1
ATOM 869 N N . ASP A 1 110 ? 10.341 -1.396 11.788 1.00 81.62 110 ASP A N 1
ATOM 870 C CA . ASP A 1 110 ? 10.319 -2.786 11.302 1.00 81.62 110 ASP A CA 1
ATOM 871 C C . ASP A 1 110 ? 8.915 -3.395 11.193 1.00 81.62 110 ASP A C 1
ATOM 873 O O . ASP A 1 110 ? 8.740 -4.482 10.642 1.00 81.62 110 ASP A O 1
ATOM 877 N N . LYS A 1 111 ? 7.896 -2.719 11.733 1.00 87.12 111 LYS A N 1
ATOM 878 C CA . LYS A 1 111 ? 6.518 -3.220 11.786 1.00 87.12 111 LYS A CA 1
ATOM 879 C C . LYS A 1 111 ? 5.491 -2.099 11.752 1.00 87.12 111 LYS A C 1
ATOM 881 O O . LYS A 1 111 ? 5.780 -0.970 12.141 1.00 87.12 111 LYS A O 1
ATOM 886 N N . PHE A 1 112 ? 4.281 -2.432 11.333 1.00 88.94 112 PHE A N 1
ATOM 887 C CA . PHE A 1 112 ? 3.082 -1.651 11.605 1.00 88.94 112 PHE A CA 1
ATOM 888 C C . PHE A 1 112 ? 2.483 -2.135 12.923 1.00 88.94 112 PHE A C 1
ATOM 890 O O . PHE A 1 112 ? 2.364 -3.341 13.130 1.00 88.94 112 PHE A O 1
ATOM 897 N N . SER A 1 113 ? 2.119 -1.204 13.800 1.00 91.69 113 SER A N 1
ATOM 898 C CA . SER A 1 113 ? 1.506 -1.507 15.098 1.00 91.69 113 SER A CA 1
ATOM 899 C C . SER A 1 113 ? 0.116 -0.892 15.174 1.00 91.69 113 SER A C 1
ATOM 901 O O . SER A 1 113 ? -0.069 0.286 14.865 1.00 91.69 113 SER A O 1
ATOM 903 N N . GLY A 1 114 ? -0.862 -1.695 15.567 1.00 91.81 114 GLY A N 1
ATOM 904 C CA . GLY A 1 114 ? -2.260 -1.325 15.697 1.00 91.81 114 GLY A CA 1
ATOM 905 C C . GLY A 1 114 ? -2.736 -1.455 17.139 1.00 91.81 114 GLY A C 1
ATOM 906 O O . GLY A 1 114 ? -2.351 -2.392 17.837 1.00 91.81 114 GLY A O 1
ATOM 907 N N . LYS A 1 115 ? -3.588 -0.531 17.585 1.00 93.19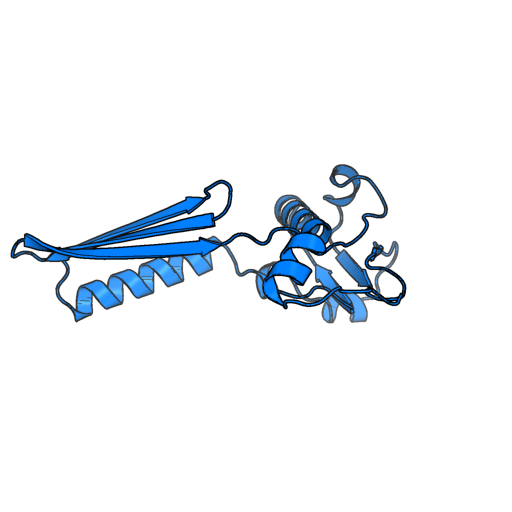 115 LYS A N 1
ATOM 908 C CA . LYS A 1 115 ? -4.273 -0.595 18.881 1.00 93.19 115 LYS A CA 1
ATOM 909 C C . LYS A 1 115 ? -5.746 -0.267 18.714 1.00 93.19 115 LYS A C 1
ATOM 911 O O . LYS A 1 115 ? -6.075 0.803 18.213 1.00 93.19 115 LYS A O 1
ATOM 916 N N . GLY A 1 116 ? -6.613 -1.164 19.164 1.00 92.06 116 GLY A N 1
ATOM 917 C CA . GLY A 1 116 ? -8.048 -0.930 19.300 1.00 92.06 116 GLY A CA 1
ATOM 918 C C . GLY A 1 116 ? -8.421 -0.789 20.771 1.00 92.06 116 GLY A C 1
ATOM 919 O O . GLY A 1 116 ? -8.005 -1.610 21.589 1.00 92.06 116 GLY A O 1
ATOM 920 N N . LEU A 1 117 ? -9.198 0.239 21.106 1.00 92.69 117 LEU A N 1
ATOM 921 C CA . LEU A 1 117 ? -9.755 0.453 22.440 1.00 92.69 117 LEU A CA 1
ATOM 922 C C . LEU A 1 117 ? -11.249 0.736 22.327 1.00 92.69 117 LEU A C 1
ATOM 924 O O . LEU A 1 117 ? -11.634 1.730 21.717 1.00 92.69 117 LEU A O 1
ATOM 928 N N . ALA A 1 118 ? -12.070 -0.108 22.946 1.00 92.69 118 ALA A N 1
ATOM 929 C CA . ALA A 1 118 ? -13.520 0.043 23.003 1.00 92.69 118 ALA A CA 1
ATOM 930 C C . ALA A 1 118 ? -13.991 0.221 24.449 1.00 92.69 118 ALA A C 1
ATOM 932 O O . ALA A 1 118 ? -13.446 -0.414 25.354 1.00 92.69 118 ALA A O 1
ATOM 933 N N . LYS A 1 119 ? -14.998 1.070 24.670 1.00 92.94 119 LYS A N 1
ATOM 934 C CA . LYS A 1 119 ? -15.553 1.361 25.998 1.00 92.94 119 LYS A CA 1
ATOM 935 C C . LYS A 1 119 ? -17.082 1.280 25.995 1.00 92.94 119 LYS A C 1
ATOM 937 O O . LYS A 1 119 ? -17.724 1.834 25.101 1.00 92.94 119 LYS A O 1
ATOM 942 N N . THR A 1 120 ? -17.650 0.598 26.988 1.00 90.69 120 THR A N 1
ATOM 943 C CA . THR A 1 120 ? -19.102 0.571 27.247 1.00 90.69 120 THR A CA 1
ATOM 944 C C . THR A 1 120 ? -19.523 1.689 28.208 1.00 90.69 120 THR A C 1
ATOM 946 O O . THR A 1 120 ? -18.685 2.279 28.898 1.00 90.69 120 THR A O 1
ATOM 949 N N . SER A 1 121 ? -20.830 1.943 28.299 1.00 86.12 121 SER A N 1
ATOM 950 C CA . SER A 1 121 ? -21.442 2.866 29.271 1.00 86.12 121 SER A CA 1
ATOM 951 C C . SER A 1 121 ? -21.100 2.525 30.726 1.00 86.12 121 SER A C 1
ATOM 953 O O . SER A 1 121 ? -20.853 3.406 31.546 1.00 86.12 121 SER A O 1
ATOM 955 N N . GLU A 1 122 ? -21.006 1.231 31.031 1.00 86.12 122 GLU A N 1
ATOM 956 C CA . GLU A 1 122 ? -20.644 0.684 32.346 1.00 86.12 122 GLU A CA 1
ATOM 957 C C . GLU A 1 122 ? -19.144 0.818 32.666 1.00 86.12 122 GLU A C 1
ATOM 959 O O . GLU A 1 122 ? -18.684 0.417 33.733 1.00 86.12 122 GLU A O 1
ATOM 964 N N . GLY A 1 123 ? -18.356 1.383 31.745 1.00 82.88 123 GLY A N 1
ATOM 965 C CA . GLY A 1 123 ? -16.927 1.610 31.931 1.00 82.88 123 GLY A CA 1
ATOM 966 C C . GLY A 1 123 ? -16.045 0.397 31.640 1.00 82.88 123 GLY A C 1
ATOM 967 O O . GLY A 1 123 ? -14.841 0.471 31.885 1.00 82.88 123 GLY A O 1
ATOM 968 N N . ILE A 1 124 ? -16.593 -0.688 31.083 1.00 88.56 124 ILE A N 1
ATOM 969 C CA . ILE A 1 124 ? -15.805 -1.850 30.656 1.00 88.56 124 ILE A CA 1
ATOM 970 C C . ILE A 1 124 ? -14.953 -1.440 29.454 1.00 88.56 124 ILE A C 1
ATOM 972 O O . ILE A 1 124 ? -15.471 -0.917 28.466 1.00 88.56 124 ILE A O 1
ATOM 976 N N . ILE A 1 125 ? -13.642 -1.684 29.539 1.00 89.19 125 ILE A N 1
ATOM 977 C CA . ILE A 1 125 ? -12.678 -1.372 28.479 1.00 89.19 125 ILE A CA 1
ATOM 978 C C . ILE A 1 125 ? -12.193 -2.673 27.848 1.00 89.19 125 ILE A C 1
ATOM 980 O O . ILE A 1 125 ? -11.620 -3.522 28.530 1.00 89.19 125 ILE A O 1
ATOM 984 N N . GLN A 1 126 ? -12.365 -2.800 26.534 1.00 89.50 126 GLN A N 1
ATOM 985 C CA . GLN A 1 126 ? -11.745 -3.857 25.744 1.00 89.50 126 GLN A CA 1
ATOM 986 C C . GLN A 1 126 ? -10.572 -3.287 24.951 1.00 89.50 126 GLN A C 1
ATOM 988 O O . GLN A 1 126 ? -10.671 -2.214 24.354 1.00 89.50 126 GLN A O 1
ATOM 993 N N . ARG A 1 127 ? -9.455 -4.018 24.941 1.00 92.38 127 ARG A N 1
ATOM 994 C CA . ARG A 1 127 ? -8.239 -3.630 24.231 1.00 92.38 127 ARG A CA 1
ATOM 995 C C . ARG A 1 127 ? -7.717 -4.777 23.383 1.00 92.38 127 ARG A C 1
ATOM 997 O O . ARG A 1 127 ? -7.674 -5.915 23.841 1.00 92.38 127 ARG A O 1
ATOM 1004 N N . VAL A 1 128 ? -7.277 -4.442 22.176 1.00 92.50 128 VAL A N 1
ATOM 1005 C CA . VAL A 1 128 ? -6.565 -5.348 21.273 1.00 92.50 128 VAL A CA 1
ATOM 1006 C C . VAL A 1 128 ? -5.336 -4.628 20.733 1.00 92.50 128 VAL A C 1
ATOM 1008 O O . VAL A 1 128 ? -5.424 -3.474 20.314 1.00 92.50 128 VAL A O 1
ATOM 1011 N N . ASP A 1 129 ? -4.197 -5.312 20.732 1.00 91.94 129 ASP A N 1
ATOM 1012 C CA . ASP A 1 129 ? -2.963 -4.865 20.092 1.00 91.94 129 ASP A CA 1
ATOM 1013 C C . ASP A 1 129 ? -2.654 -5.816 18.921 1.00 91.94 129 ASP A C 1
ATOM 1015 O O . ASP A 1 129 ? -2.856 -7.027 19.027 1.00 91.94 129 ASP A O 1
ATOM 1019 N N . ALA A 1 130 ? -2.193 -5.274 17.795 1.00 90.69 130 ALA A N 1
ATOM 1020 C CA . ALA A 1 130 ? -1.850 -6.041 16.601 1.00 90.69 130 ALA A CA 1
ATOM 1021 C C . ALA A 1 130 ? -0.523 -5.555 16.018 1.00 90.69 130 ALA A C 1
ATOM 1023 O O . ALA A 1 130 ? -0.274 -4.355 15.964 1.00 90.69 130 ALA A O 1
ATOM 1024 N N . ASP A 1 131 ? 0.303 -6.479 15.536 1.00 90.12 131 ASP A N 1
ATOM 1025 C CA . ASP A 1 131 ? 1.580 -6.170 14.900 1.00 90.12 131 ASP A CA 1
ATOM 1026 C C . ASP A 1 131 ? 1.674 -6.868 13.540 1.00 90.12 131 ASP A C 1
ATOM 1028 O O . ASP A 1 131 ? 1.411 -8.065 13.419 1.00 90.12 131 ASP A O 1
ATOM 1032 N N . VAL A 1 132 ? 2.088 -6.123 12.516 1.00 86.56 132 VAL A N 1
ATOM 1033 C CA . VAL A 1 132 ? 2.346 -6.642 11.168 1.00 86.56 132 VAL A CA 1
ATOM 1034 C C . VAL A 1 132 ? 3.776 -6.295 10.776 1.00 86.56 132 VAL A C 1
ATOM 1036 O O . VAL A 1 132 ? 4.111 -5.125 10.590 1.00 86.56 132 VAL A O 1
ATOM 1039 N N . MET A 1 133 ? 4.633 -7.307 10.647 1.00 81.94 133 MET A N 1
ATOM 1040 C CA . MET A 1 133 ? 6.040 -7.116 10.276 1.00 81.94 133 MET A CA 1
ATOM 1041 C C . MET A 1 133 ? 6.173 -6.573 8.850 1.00 81.94 133 MET A C 1
ATOM 1043 O O . MET A 1 133 ? 5.485 -7.029 7.932 1.00 81.94 133 MET A O 1
ATOM 1047 N N . LYS A 1 134 ? 7.087 -5.620 8.647 1.00 79.06 134 LYS A N 1
ATOM 1048 C CA . LYS A 1 134 ? 7.435 -5.139 7.310 1.00 79.06 134 LYS A CA 1
ATOM 1049 C C . LYS A 1 134 ? 8.269 -6.186 6.566 1.00 79.06 134 LYS A C 1
ATOM 1051 O O . LYS A 1 134 ? 9.042 -6.920 7.186 1.00 79.06 134 LYS A O 1
ATOM 1056 N N . PRO A 1 135 ? 8.169 -6.242 5.230 1.00 67.94 135 PRO A N 1
ATOM 1057 C CA . PRO A 1 135 ? 9.081 -7.045 4.431 1.00 67.94 135 PRO A CA 1
ATOM 1058 C C . PRO A 1 135 ? 10.518 -6.548 4.614 1.00 67.94 135 PRO A C 1
ATOM 1060 O O . PRO A 1 135 ? 10.791 -5.367 4.399 1.00 67.94 135 PRO A O 1
ATOM 1063 N N . ARG A 1 136 ? 11.441 -7.446 4.972 1.00 72.81 136 ARG A N 1
ATOM 1064 C CA . ARG A 1 136 ? 12.881 -7.163 5.033 1.00 72.81 136 ARG A CA 1
ATOM 1065 C C . ARG A 1 136 ? 13.658 -8.186 4.217 1.00 72.81 136 ARG A C 1
ATOM 1067 O O . ARG A 1 136 ? 13.235 -9.335 4.102 1.00 72.81 136 ARG A O 1
ATOM 1074 N N . LYS A 1 137 ? 14.802 -7.770 3.666 1.00 68.12 137 LYS A N 1
ATOM 1075 C CA . LYS A 1 137 ? 15.766 -8.715 3.095 1.00 68.12 137 LYS A CA 1
ATOM 1076 C C . LYS A 1 137 ? 16.295 -9.590 4.226 1.00 68.12 137 LYS A C 1
ATOM 1078 O O . LYS A 1 137 ? 16.701 -9.066 5.259 1.00 68.12 137 LYS A O 1
ATOM 1083 N N . ILE A 1 138 ? 16.261 -10.897 4.012 1.00 71.94 138 ILE A N 1
ATOM 1084 C CA . ILE A 1 138 ? 16.843 -11.882 4.919 1.00 71.94 138 ILE A CA 1
ATOM 1085 C C . ILE A 1 138 ? 18.189 -12.282 4.321 1.00 71.94 138 ILE A C 1
ATOM 1087 O O . ILE A 1 138 ? 18.302 -12.486 3.110 1.00 71.94 138 ILE A O 1
ATOM 1091 N N . THR A 1 139 ? 19.222 -12.323 5.151 1.00 79.31 139 THR A N 1
ATOM 1092 C CA . THR A 1 139 ? 20.554 -12.773 4.737 1.00 79.31 139 THR A CA 1
ATOM 1093 C C . THR A 1 139 ? 20.586 -14.293 4.568 1.00 79.31 139 THR A C 1
ATOM 1095 O O . THR A 1 139 ? 19.807 -15.009 5.197 1.00 79.31 139 THR A O 1
ATOM 1098 N N . ILE A 1 140 ? 21.509 -14.804 3.745 1.00 80.31 140 ILE A N 1
ATOM 1099 C CA . ILE A 1 140 ? 21.705 -16.256 3.584 1.00 80.31 140 ILE A CA 1
ATOM 1100 C C . ILE A 1 140 ? 21.995 -16.893 4.950 1.00 80.31 140 ILE A C 1
ATOM 1102 O O . ILE A 1 140 ? 21.335 -17.853 5.313 1.00 80.31 140 ILE A O 1
ATOM 1106 N N . ALA A 1 141 ? 22.850 -16.274 5.768 1.00 80.62 141 ALA A N 1
ATOM 1107 C CA . ALA A 1 141 ? 23.153 -16.753 7.117 1.00 80.62 141 ALA A CA 1
ATOM 1108 C C . ALA A 1 141 ? 21.917 -16.837 8.039 1.00 80.62 141 ALA A C 1
ATOM 1110 O O . ALA A 1 141 ? 21.804 -17.757 8.848 1.00 80.62 141 ALA A O 1
ATOM 1111 N N . GLU A 1 142 ? 20.972 -15.893 7.939 1.00 82.31 142 GLU A N 1
ATOM 1112 C CA . GLU A 1 142 ? 19.708 -15.961 8.688 1.00 82.31 142 GLU A CA 1
ATOM 1113 C C . GLU A 1 142 ? 18.819 -17.116 8.199 1.00 82.31 142 GLU A C 1
ATOM 1115 O O . GLU A 1 142 ? 18.221 -17.808 9.024 1.00 82.31 142 GLU A O 1
ATOM 1120 N N . LEU A 1 143 ? 18.759 -17.352 6.885 1.00 81.69 143 LEU A N 1
ATOM 1121 C CA . LEU A 1 143 ? 18.027 -18.477 6.295 1.00 81.69 143 LEU A CA 1
ATOM 1122 C C . LEU A 1 143 ? 18.654 -19.825 6.674 1.00 81.69 143 LEU A C 1
ATOM 1124 O O . LEU A 1 143 ? 17.940 -20.724 7.109 1.00 81.69 143 LEU A O 1
ATOM 1128 N N . GLU A 1 144 ? 19.977 -19.950 6.575 1.00 88.00 144 GLU A N 1
ATOM 1129 C CA . GLU A 1 144 ? 20.735 -21.150 6.947 1.00 88.00 144 GLU A CA 1
ATOM 1130 C C . GLU A 1 144 ? 20.568 -21.476 8.431 1.00 88.00 144 GLU A C 1
ATOM 1132 O O . GLU A 1 144 ? 20.341 -22.625 8.802 1.00 88.00 144 GLU A O 1
ATOM 1137 N N . LYS A 1 145 ? 20.592 -20.456 9.297 1.00 86.81 145 LYS A N 1
ATOM 1138 C CA . LYS A 1 145 ? 20.322 -20.622 10.730 1.00 86.81 145 LYS A CA 1
ATOM 1139 C C . LYS A 1 145 ? 18.894 -21.100 11.000 1.00 86.81 145 LYS A C 1
ATOM 1141 O O . LYS A 1 145 ? 18.684 -21.869 11.934 1.00 86.81 145 LYS A O 1
ATOM 1146 N N . GLN A 1 146 ? 17.917 -20.633 10.226 1.00 84.50 146 GLN A N 1
ATOM 1147 C CA . GLN A 1 146 ? 16.517 -21.024 10.390 1.00 84.50 146 GLN A CA 1
ATOM 1148 C C . GLN A 1 146 ? 16.238 -22.437 9.861 1.00 84.50 146 GLN A C 1
ATOM 1150 O O . GLN A 1 146 ? 15.444 -23.163 10.454 1.00 84.50 146 GLN A O 1
ATOM 1155 N N . LEU A 1 147 ? 16.881 -22.820 8.757 1.00 84.50 147 LEU A N 1
ATOM 1156 C CA . LEU A 1 147 ? 16.697 -24.115 8.099 1.00 84.50 147 LEU A CA 1
ATOM 1157 C C . LEU A 1 147 ? 17.647 -25.200 8.632 1.00 84.50 147 LEU A C 1
ATOM 1159 O O . LEU A 1 147 ? 17.393 -26.384 8.432 1.00 84.50 147 LEU A O 1
ATOM 1163 N N . GLY A 1 148 ? 18.705 -24.813 9.350 1.00 85.88 148 GLY A N 1
ATOM 1164 C CA . GLY A 1 148 ? 19.683 -25.724 9.946 1.00 85.88 148 GLY A CA 1
ATOM 1165 C C . GLY A 1 148 ? 20.636 -26.364 8.934 1.00 85.88 148 GLY A C 1
ATOM 1166 O O . GLY A 1 148 ? 21.305 -27.341 9.266 1.00 85.88 148 GLY A O 1
ATOM 1167 N N . CYS A 1 149 ? 20.702 -25.843 7.710 1.00 82.19 149 CYS A N 1
ATOM 1168 C CA . CYS A 1 149 ? 21.556 -26.352 6.644 1.00 82.19 149 CYS A CA 1
ATOM 1169 C C . CYS A 1 149 ? 22.150 -25.207 5.808 1.00 82.19 149 CYS A C 1
ATOM 1171 O O . CYS A 1 149 ? 21.536 -24.140 5.728 1.00 82.19 149 CYS A O 1
ATOM 1173 N N . PRO A 1 150 ? 23.325 -25.415 5.184 1.00 85.62 150 PRO A N 1
ATOM 1174 C CA . PRO A 1 150 ? 23.870 -24.478 4.209 1.00 85.62 150 PRO A CA 1
ATOM 1175 C C . PRO A 1 150 ? 22.948 -24.357 2.995 1.00 85.62 150 PRO A C 1
ATOM 1177 O O . PRO A 1 150 ? 22.385 -25.358 2.540 1.00 85.62 150 PRO A O 1
ATOM 1180 N N . ILE A 1 151 ? 22.810 -23.146 2.462 1.00 83.62 151 ILE A N 1
ATOM 1181 C CA . ILE A 1 151 ? 21.938 -22.857 1.322 1.00 83.62 151 ILE A CA 1
ATOM 1182 C C . ILE A 1 151 ? 22.790 -22.331 0.178 1.00 83.62 151 ILE A C 1
ATOM 1184 O O . ILE A 1 151 ? 23.427 -21.286 0.281 1.00 83.62 151 ILE A O 1
ATOM 1188 N N . GLU A 1 152 ? 22.728 -23.027 -0.951 1.00 81.88 152 GLU A N 1
ATOM 1189 C CA . GLU A 1 152 ? 23.326 -22.596 -2.208 1.00 81.88 152 GLU A CA 1
ATOM 1190 C C . GLU A 1 152 ? 22.220 -22.125 -3.160 1.00 81.88 152 GLU A C 1
ATOM 1192 O O . GLU A 1 152 ? 21.243 -22.836 -3.404 1.00 81.88 152 GLU A O 1
ATOM 1197 N N . ILE A 1 153 ? 22.346 -20.903 -3.682 1.00 73.62 153 ILE A N 1
ATOM 1198 C CA . ILE A 1 153 ? 21.422 -20.375 -4.690 1.00 73.62 153 ILE A CA 1
ATOM 1199 C C . ILE A 1 153 ? 21.984 -20.747 -6.061 1.00 73.62 153 ILE A C 1
ATOM 1201 O O . ILE A 1 153 ? 22.940 -20.129 -6.522 1.00 73.62 153 ILE A O 1
ATOM 1205 N N . VAL A 1 154 ? 21.386 -21.747 -6.709 1.00 64.00 154 VAL A N 1
ATOM 1206 C CA . VAL A 1 154 ? 21.745 -22.136 -8.079 1.00 64.00 154 VAL A CA 1
ATOM 1207 C C . VAL A 1 154 ? 20.999 -21.213 -9.048 1.00 64.00 154 VAL A C 1
ATOM 1209 O O . VAL A 1 154 ? 19.769 -21.253 -9.107 1.00 64.00 154 VAL A O 1
ATOM 1212 N N . SER A 1 155 ? 21.735 -20.332 -9.733 1.00 46.50 155 SER A N 1
ATOM 1213 C CA . SER A 1 155 ? 21.212 -19.391 -10.738 1.00 46.50 155 SER A CA 1
ATOM 1214 C C . SER A 1 155 ? 21.205 -19.980 -12.139 1.00 46.50 155 SER A C 1
ATOM 1216 O O . SER A 1 155 ? 22.269 -20.528 -12.510 1.00 46.50 155 SER A O 1
#

Secondary structure (DSSP, 8-state):
----TT-EEE-SSHHHHHHHHHHHHHTTPBPSS-HHHHTT--EEEEE-SSS-EEE--SS--HHHHHTSEEHHHHH--HHHHHHHHHHHHHHHHHHHTEEEEEEEEEE-SSEEEEEEEEEETT--EEEEEEEEEPP-PPPHHHHHHHHTS------

pLDDT: mean 88.18, std 6.8, range [46.5, 96.19]

Organism: NCBI:txid40520

Foldseek 3Di:
DDDQAQAKEFEDALVLQLVVVVVLVLVVEDEPDDSVVRSPAGIWGFHPPPHTYIDDDPDDDPVRVVRHHYSCNVPNDPVVVVVVVVVVVVVVCVVPAWPDKDWDWDDDDFWIKIKIWTAHPVGDIDIDIDIGGDDDDDDQVNVCVVVVHRDDDDD

Sequence (155 aa):
MIDFTNKAITTKSDLESEQLLKKAVAQGFGLPKGEKALIANRFFRFIGTPYKQILIPATISHAEFDQAISYTDLFGDPETELRKIVDSATRWCRAYGYEHLSIFANEGIDKFSGKGLAKTSEGIIQRVDADVMKPRKITIAELEKQLGCPIEIVS

Solvent-accessible surface area (backbone atoms only — not comparable to full-atom values): 9244 Å² total; per-residue (Å²): 133,88,81,55,68,71,38,43,40,29,41,92,43,50,67,53,27,45,55,51,50,53,54,38,45,75,76,60,33,44,69,84,59,62,67,85,79,49,21,84,51,45,58,42,36,29,37,54,72,98,53,41,33,50,45,69,73,94,72,78,56,70,70,62,57,71,71,30,44,43,48,50,79,76,72,49,49,72,66,62,52,50,48,53,51,50,53,52,50,53,51,50,28,67,74,72,59,36,79,45,75,49,78,48,78,43,84,54,95,64,29,38,42,36,40,40,40,36,31,31,89,90,65,54,71,50,78,49,78,47,78,45,75,55,93,70,92,76,51,69,69,59,51,22,66,72,70,73,43,90,80,82,87,88,128

Nearest PDB structures (foldseek):
  8fmw-assembly1_W  TM=7.631E-01  e=1.693E-01  Borreliella burgdorferi B31
  8h5z-assembly2_A  TM=5.708E-01  e=1.918E-01  Escherichia coli K-12
  3q9d-assembly1_B  TM=4.193E-01  e=2.042E-01  Chlamydia pneumoniae
  3q9d-assembly1_A  TM=4.248E-01  e=4.319E-01  Chlamydia pneumoniae
  8h5z-assembly1_B  TM=3.557E-01  e=1.164E-01  Escherichia coli K-12